Protein AF-A0A2M7TVD7-F1 (afdb_monomer)

Foldseek 3Di:
DAFDPVLVVP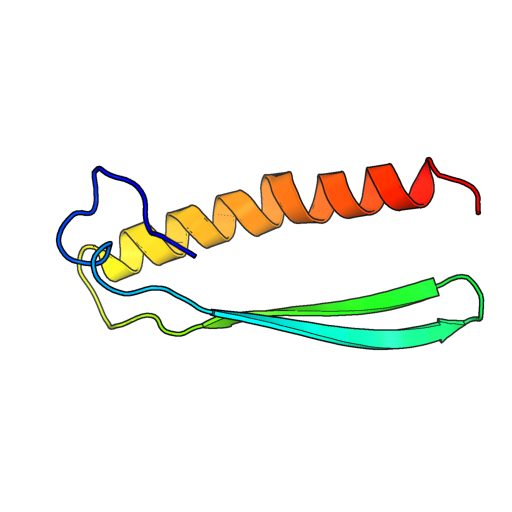RVDDWDKDWDWDDPDPLDTDIDIDTDDADDDDSSVVSVVVVVCCCPVPDVVVVVVVSVVPPD

Sequence (72 aa):
WNSPPHLPAVRQQRTYVTLYLDEISPSRTRLRFFNGGYGIGGEWDDSFAYFQSAWLEQVLPNLKETLEAQKI

Secondary structure (DSSP, 8-state):
-BPPTT-TTTTTSB-EEEEEEEEEETTEEEEEEEEE---SSTHHHHHHHHHHHIIIIIIHHHHHHHHHHS--

Mean predicted aligned error: 3.07 Å

Solvent-accessible surface area (backbone atoms only — not comparable to full-atom values): 4374 Å² total; per-residue (Å²): 79,72,46,58,86,91,35,64,85,52,35,82,48,60,33,47,77,48,78,44,80,43,84,74,49,101,92,41,70,45,76,48,82,44,79,44,72,72,74,81,60,72,58,36,49,56,44,48,52,51,49,52,48,47,41,68,74,44,51,52,51,51,50,50,54,52,55,66,67,53,80,123

pLDDT: mean 95.57, std 7.06, range [55.09, 98.38]

Radius of gyration: 14.99 Å; Cα contacts (8 Å, |Δi|>4): 66; chains: 1; bounding box: 30×19×38 Å

Structure (mmCIF, N/CA/C/O backbone):
data_AF-A0A2M7TVD7-F1
#
_entry.id   AF-A0A2M7TVD7-F1
#
loop_
_atom_site.group_PDB
_atom_site.id
_atom_site.type_symbol
_atom_site.label_atom_id
_atom_site.label_alt_id
_atom_site.label_comp_id
_atom_site.label_asym_id
_atom_site.label_entity_id
_atom_site.label_seq_id
_atom_site.pdbx_PDB_ins_code
_atom_site.Cartn_x
_atom_site.Cartn_y
_atom_site.Cartn_z
_atom_site.occupancy
_atom_site.B_iso_or_equiv
_atom_site.auth_seq_id
_atom_site.auth_comp_id
_atom_site.auth_asym_id
_atom_site.auth_atom_id
_atom_site.pdbx_PDB_model_num
ATOM 1 N N . TRP A 1 1 ? -2.930 4.645 -6.347 1.00 94.69 1 TRP A N 1
ATOM 2 C CA . TRP A 1 1 ? -1.850 5.441 -5.762 1.00 94.69 1 TRP A CA 1
ATOM 3 C C . TRP A 1 1 ? -0.788 5.667 -6.815 1.00 94.69 1 TRP A C 1
ATOM 5 O O . TRP A 1 1 ? -0.565 4.784 -7.634 1.00 94.69 1 TRP A O 1
ATOM 15 N N . ASN A 1 2 ? -0.226 6.876 -6.862 1.00 95.81 2 ASN A N 1
ATOM 16 C CA . ASN A 1 2 ? 0.789 7.244 -7.853 1.00 95.81 2 ASN A CA 1
ATOM 17 C C . ASN A 1 2 ? 2.176 6.884 -7.315 1.00 95.81 2 ASN A C 1
ATOM 19 O O . ASN A 1 2 ? 2.531 7.364 -6.237 1.00 95.81 2 ASN A O 1
ATOM 23 N N . SER A 1 3 ? 2.961 6.117 -8.069 1.00 97.25 3 SER A N 1
ATOM 24 C CA . SER A 1 3 ? 4.368 5.839 -7.745 1.00 97.25 3 SER A CA 1
ATOM 25 C C . SER A 1 3 ? 5.202 7.127 -7.697 1.00 97.25 3 SER A C 1
ATOM 27 O O . SER A 1 3 ? 4.830 8.097 -8.363 1.00 97.25 3 SER A O 1
ATOM 29 N N . PRO A 1 4 ? 6.305 7.189 -6.931 1.00 96.38 4 PRO A N 1
ATOM 30 C CA . PRO A 1 4 ? 7.151 8.380 -6.804 1.00 96.38 4 PRO A CA 1
ATOM 31 C C . PRO A 1 4 ? 7.601 9.008 -8.140 1.00 96.38 4 PRO A C 1
ATOM 33 O O . PRO A 1 4 ? 7.740 8.297 -9.131 1.00 96.38 4 PRO A O 1
ATOM 36 N N . PRO A 1 5 ? 7.876 10.331 -8.199 1.00 96.94 5 PRO A N 1
ATOM 37 C CA . PRO A 1 5 ? 8.291 11.009 -9.436 1.00 96.94 5 PRO A CA 1
ATOM 38 C C . PRO A 1 5 ? 9.560 10.454 -10.097 1.00 96.94 5 PRO A C 1
ATOM 40 O O . PRO A 1 5 ? 9.707 10.590 -11.305 1.00 96.94 5 PRO A O 1
ATOM 43 N N . HIS A 1 6 ? 10.458 9.839 -9.321 1.00 96.94 6 HIS A N 1
ATOM 44 C CA . HIS A 1 6 ? 11.693 9.233 -9.824 1.00 96.94 6 HIS A CA 1
ATOM 45 C C . HIS A 1 6 ? 11.486 7.852 -10.469 1.00 96.94 6 HIS A C 1
ATOM 47 O O . HIS A 1 6 ? 12.448 7.304 -10.992 1.00 96.94 6 HIS A O 1
ATOM 53 N N . LEU A 1 7 ? 10.257 7.316 -10.458 1.00 97.69 7 LEU A N 1
ATOM 54 C CA . LEU A 1 7 ? 9.856 6.085 -11.151 1.00 97.69 7 LEU A CA 1
ATOM 55 C C . LEU A 1 7 ? 8.892 6.421 -12.312 1.00 97.69 7 LEU A C 1
ATOM 57 O O . LEU A 1 7 ? 7.682 6.165 -12.227 1.00 97.69 7 LEU A O 1
ATOM 61 N N . PRO A 1 8 ? 9.369 7.115 -13.365 1.00 96.69 8 PRO A N 1
ATOM 62 C CA . PRO A 1 8 ? 8.513 7.679 -14.405 1.00 96.69 8 PRO A CA 1
ATOM 63 C C . PRO A 1 8 ? 7.822 6.632 -15.286 1.00 96.69 8 PRO A C 1
ATOM 65 O O . PRO A 1 8 ? 6.753 6.931 -15.828 1.00 96.69 8 PRO A O 1
ATOM 68 N N . ALA A 1 9 ? 8.393 5.435 -15.447 1.00 95.94 9 ALA A N 1
ATOM 69 C CA . ALA A 1 9 ? 7.828 4.400 -16.307 1.00 95.94 9 ALA A CA 1
ATOM 70 C C . ALA A 1 9 ? 6.550 3.809 -15.697 1.00 95.94 9 ALA A C 1
ATOM 72 O O . ALA A 1 9 ? 5.558 3.615 -16.402 1.00 95.94 9 ALA A O 1
ATOM 73 N N . VAL A 1 10 ? 6.535 3.584 -14.381 1.00 97.25 10 VAL A N 1
ATOM 74 C CA . VAL A 1 10 ? 5.378 2.981 -13.687 1.00 97.25 10 VAL A CA 1
AT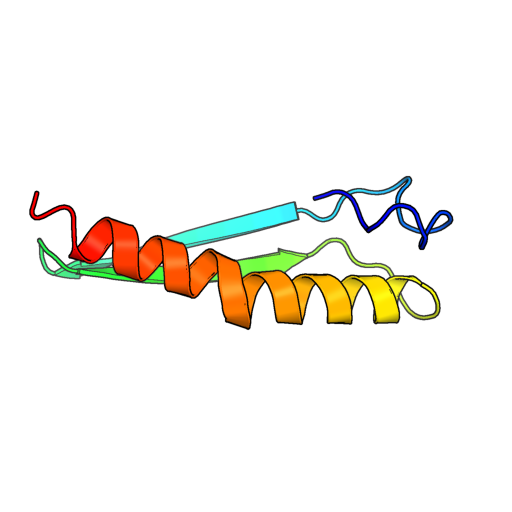OM 75 C C . VAL A 1 10 ? 4.385 4.008 -13.158 1.00 97.25 10 VAL A C 1
ATOM 77 O O . VAL A 1 10 ? 3.202 3.703 -13.029 1.00 97.25 10 VAL A O 1
ATOM 80 N N . ARG A 1 11 ? 4.807 5.262 -12.939 1.00 95.69 11 ARG A N 1
ATOM 81 C CA . ARG A 1 11 ? 3.940 6.346 -12.436 1.00 95.69 11 ARG A CA 1
ATOM 82 C C . ARG A 1 11 ? 2.750 6.677 -13.347 1.00 95.69 11 ARG A C 1
ATOM 84 O O . ARG A 1 11 ? 1.772 7.262 -12.877 1.00 95.69 11 ARG A O 1
ATOM 91 N N . GLN A 1 12 ? 2.813 6.324 -14.632 1.00 94.38 12 GLN A N 1
ATOM 92 C CA . GLN A 1 12 ? 1.694 6.500 -15.568 1.00 94.38 12 GLN A CA 1
ATOM 93 C C . GLN A 1 12 ? 0.502 5.589 -15.239 1.00 94.38 12 GLN A C 1
ATOM 95 O O . GLN A 1 12 ? -0.627 5.881 -15.636 1.00 94.38 12 GLN A O 1
ATOM 100 N N . GLN A 1 13 ? 0.735 4.512 -14.487 1.00 95.38 13 GLN A N 1
ATOM 101 C CA . GLN A 1 13 ? -0.291 3.604 -13.999 1.00 95.38 13 GLN A CA 1
ATOM 102 C C . GLN A 1 13 ? -0.469 3.777 -12.491 1.00 95.38 13 GLN A C 1
ATOM 104 O O . GLN A 1 13 ? 0.461 4.093 -11.752 1.00 95.38 13 GLN A O 1
ATOM 109 N N . ARG A 1 14 ? -1.703 3.598 -12.018 1.00 96.25 14 ARG A N 1
ATOM 110 C CA . ARG A 1 14 ? -2.032 3.737 -10.598 1.00 96.25 14 ARG A CA 1
ATOM 111 C C . ARG A 1 14 ? -2.285 2.371 -10.004 1.00 96.25 14 ARG A C 1
ATOM 113 O O . ARG A 1 14 ? -3.108 1.622 -10.517 1.00 96.25 14 ARG A O 1
ATOM 120 N N . THR A 1 15 ? -1.674 2.115 -8.856 1.00 97.69 15 THR A N 1
ATOM 121 C CA . THR A 1 15 ? -2.076 0.991 -8.008 1.00 97.69 15 THR A CA 1
ATOM 122 C C . THR A 1 15 ? -3.451 1.274 -7.392 1.00 97.69 15 THR A C 1
ATOM 124 O O . THR A 1 15 ? -3.888 2.428 -7.317 1.00 97.69 15 THR A O 1
ATOM 127 N N . TYR A 1 16 ? -4.147 0.259 -6.903 1.00 98.00 16 TYR A N 1
ATOM 128 C CA . TYR A 1 16 ? -5.389 0.419 -6.147 1.00 98.00 16 TYR A CA 1
ATOM 129 C C . TYR A 1 16 ? -5.212 -0.080 -4.719 1.00 98.00 16 TYR A C 1
ATOM 131 O O . TYR A 1 16 ? -4.351 -0.917 -4.448 1.00 98.00 16 TYR A O 1
ATOM 139 N N . VAL A 1 17 ? -6.028 0.446 -3.807 1.00 98.25 17 VAL A N 1
ATOM 140 C CA . VAL A 1 17 ? -6.106 -0.028 -2.425 1.00 98.25 17 VAL A CA 1
ATOM 141 C C . VAL A 1 17 ? -7.507 -0.550 -2.170 1.00 98.25 17 VAL A C 1
ATOM 143 O O . VAL A 1 17 ? -8.490 0.127 -2.465 1.00 98.25 17 VAL A O 1
ATOM 146 N N . THR A 1 18 ? -7.579 -1.747 -1.606 1.00 98.38 18 THR A N 1
ATOM 147 C CA . THR A 1 18 ? -8.807 -2.361 -1.120 1.00 98.38 18 THR A CA 1
ATOM 148 C C . THR A 1 18 ? -8.677 -2.554 0.382 1.00 98.38 18 THR A C 1
ATOM 150 O O . THR A 1 18 ? -7.701 -3.137 0.860 1.00 98.38 18 THR A O 1
ATOM 153 N N . LEU A 1 19 ? -9.665 -2.053 1.117 1.00 97.81 19 LEU A N 1
ATOM 154 C CA . LEU A 1 19 ? -9.774 -2.216 2.559 1.00 97.81 19 LEU A CA 1
ATOM 155 C C . LEU A 1 19 ? -10.959 -3.129 2.845 1.00 97.81 19 LEU A C 1
ATOM 157 O O . LEU A 1 19 ? -12.056 -2.888 2.345 1.00 97.81 19 LEU A O 1
ATOM 161 N N . TYR A 1 20 ? -10.740 -4.145 3.668 1.00 98.19 20 TYR A N 1
ATOM 162 C CA . TYR A 1 20 ? -11.820 -4.929 4.249 1.00 98.19 20 TYR A CA 1
ATOM 163 C C . TYR A 1 20 ? -11.886 -4.626 5.737 1.00 98.19 20 TYR A C 1
ATOM 165 O O . TYR A 1 20 ? -10.861 -4.660 6.422 1.00 98.19 20 TYR A O 1
ATOM 173 N N . LEU A 1 21 ? -13.088 -4.316 6.207 1.00 97.88 21 LEU A N 1
ATOM 174 C CA . LEU A 1 21 ? -13.377 -3.984 7.592 1.00 97.88 21 LEU A CA 1
ATOM 175 C C . LEU A 1 21 ? -14.289 -5.072 8.138 1.00 97.88 21 LEU A C 1
ATOM 177 O O . LEU A 1 21 ? -15.454 -5.147 7.758 1.00 97.88 21 LEU A O 1
ATOM 181 N N . ASP A 1 22 ? -13.740 -5.919 8.999 1.00 98.12 22 ASP A N 1
ATOM 182 C CA . ASP A 1 22 ? -14.502 -6.970 9.662 1.00 98.12 22 ASP A CA 1
ATOM 183 C C . ASP A 1 22 ? -14.694 -6.579 11.136 1.00 98.12 22 ASP A C 1
ATOM 185 O O . ASP A 1 22 ? -13.738 -6.186 11.813 1.00 98.12 22 ASP A O 1
ATOM 189 N N . GLU A 1 23 ? -15.918 -6.676 11.650 1.00 97.81 23 GLU A N 1
ATOM 190 C CA . GLU A 1 23 ? -16.189 -6.431 13.068 1.00 97.81 23 GLU A CA 1
ATOM 191 C C . GLU A 1 23 ? -15.518 -7.513 13.932 1.00 97.81 23 GLU A C 1
ATOM 193 O O . GLU A 1 23 ? -15.646 -8.708 13.668 1.00 97.81 23 GLU A O 1
ATOM 198 N N . ILE A 1 24 ? -14.792 -7.095 14.975 1.00 97.94 24 ILE A N 1
ATOM 199 C CA . ILE A 1 24 ? -14.317 -7.993 16.042 1.00 97.94 24 ILE A CA 1
ATOM 200 C C . ILE A 1 24 ? -15.194 -7.823 17.291 1.00 97.94 24 ILE A C 1
ATOM 202 O O . ILE A 1 24 ? -15.497 -8.795 17.978 1.00 97.94 24 ILE A O 1
ATOM 206 N N . SER A 1 25 ? -15.559 -6.579 17.609 1.00 96.88 25 SER A N 1
ATOM 207 C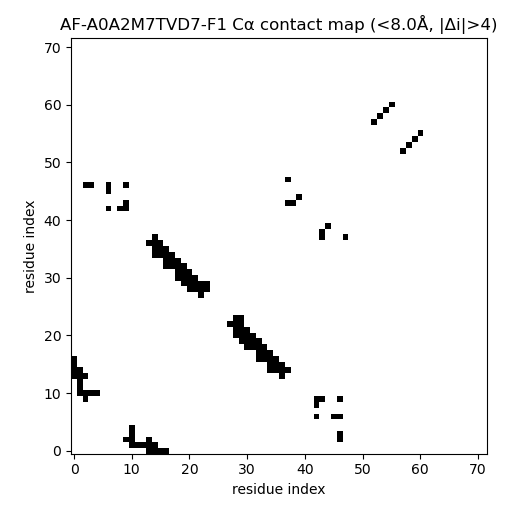 CA . SER A 1 25 ? -16.444 -6.187 18.715 1.00 96.88 25 SER A CA 1
ATOM 208 C C . SER A 1 25 ? -16.944 -4.754 18.474 1.00 96.88 25 SER A C 1
ATOM 210 O O . SER A 1 25 ? -16.323 -4.065 17.660 1.00 96.88 25 SER A O 1
ATOM 212 N N . PRO A 1 26 ? -17.909 -4.225 19.251 1.00 94.12 26 PRO A N 1
ATOM 213 C CA . PRO A 1 26 ? -18.429 -2.868 19.044 1.00 94.12 26 PRO A CA 1
ATOM 214 C C . PRO A 1 26 ? -17.372 -1.749 19.012 1.00 94.12 26 PRO A C 1
ATOM 216 O O . PRO A 1 26 ? -17.584 -0.730 18.367 1.00 94.12 26 PRO A O 1
ATOM 219 N N . SER A 1 27 ? -16.224 -1.931 19.679 1.00 92.50 27 SER A N 1
ATOM 220 C CA . SER A 1 27 ? -15.110 -0.968 19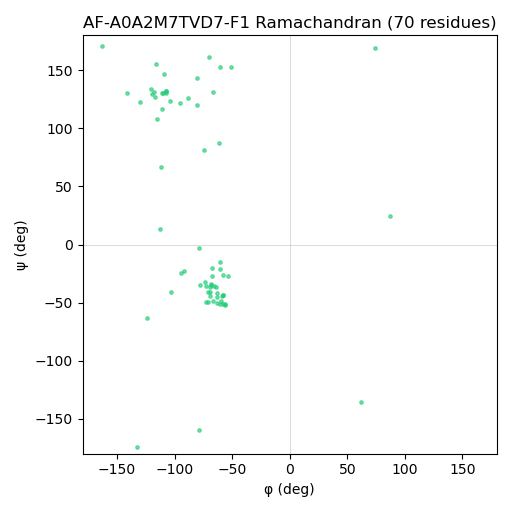.700 1.00 92.50 27 SER A CA 1
ATOM 221 C C . SER A 1 27 ? -13.834 -1.453 18.998 1.00 92.50 27 SER A C 1
ATOM 223 O O . SER A 1 27 ? -12.767 -0.868 19.184 1.00 92.50 27 SER A O 1
ATOM 225 N N . ARG A 1 28 ? -13.889 -2.541 18.213 1.00 95.12 28 ARG A N 1
ATOM 226 C CA . ARG A 1 28 ? -12.714 -3.066 17.493 1.00 95.12 28 ARG A CA 1
ATOM 227 C C . ARG A 1 28 ? -13.071 -3.580 16.106 1.00 95.12 28 ARG A C 1
ATOM 229 O O . ARG A 1 28 ? -13.908 -4.470 15.961 1.00 95.12 28 ARG A O 1
ATOM 236 N N . THR A 1 29 ? -12.302 -3.130 15.124 1.00 96.69 29 THR A N 1
ATOM 237 C CA . THR A 1 29 ? -12.423 -3.537 13.723 1.00 96.69 29 THR A CA 1
ATOM 238 C C . THR A 1 29 ? -11.118 -4.163 13.252 1.00 96.69 29 THR A C 1
ATOM 240 O O . THR A 1 29 ? -10.036 -3.621 13.479 1.00 96.69 29 THR A O 1
ATOM 243 N N . ARG A 1 30 ? -11.205 -5.306 12.572 1.00 97.38 30 ARG A N 1
ATOM 244 C CA . ARG A 1 30 ? -10.089 -5.866 11.812 1.00 97.38 30 ARG A CA 1
ATOM 245 C C . ARG A 1 30 ? -10.010 -5.153 10.472 1.00 97.38 30 ARG A C 1
ATOM 247 O O . ARG A 1 30 ? -10.938 -5.245 9.675 1.00 97.38 30 ARG A O 1
ATOM 254 N N . LEU A 1 31 ? -8.880 -4.513 10.202 1.00 97.44 31 LEU A N 1
ATOM 255 C CA . LEU A 1 31 ? -8.556 -4.009 8.875 1.00 97.44 31 LEU A CA 1
ATOM 256 C C . LEU A 1 31 ? -7.696 -5.037 8.135 1.00 97.44 31 LEU A C 1
ATOM 258 O O . LEU A 1 31 ? -6.605 -5.374 8.593 1.00 97.44 31 LEU A O 1
ATOM 262 N N . ARG A 1 32 ? -8.153 -5.502 6.970 1.00 97.50 32 ARG A N 1
ATOM 263 C CA . ARG A 1 32 ? -7.289 -6.177 5.991 1.00 97.50 32 ARG A CA 1
ATOM 264 C C . ARG A 1 32 ? -7.003 -5.209 4.855 1.00 97.50 32 ARG A C 1
ATOM 266 O O . ARG A 1 32 ? -7.925 -4.693 4.225 1.00 97.50 32 ARG A O 1
ATOM 273 N N . PHE A 1 33 ? -5.722 -4.973 4.614 1.00 98.19 33 PHE A N 1
ATOM 274 C CA . PHE A 1 33 ? -5.232 -4.018 3.634 1.00 98.19 33 PHE A CA 1
ATOM 275 C C . PHE A 1 33 ? -4.646 -4.757 2.432 1.00 98.19 33 PHE A C 1
ATOM 277 O O . PHE A 1 33 ? -3.812 -5.646 2.595 1.00 98.19 33 PHE A O 1
ATOM 284 N N . PHE A 1 34 ? -5.062 -4.374 1.228 1.00 98.12 34 PHE A N 1
ATOM 285 C CA . PHE A 1 34 ? -4.488 -4.873 -0.014 1.00 98.12 34 PHE A CA 1
ATOM 286 C C . PHE A 1 34 ? -4.149 -3.704 -0.932 1.00 98.12 34 PHE A C 1
ATOM 288 O O . PHE A 1 34 ? -5.033 -2.930 -1.293 1.00 98.12 34 PHE A O 1
ATOM 295 N N . ASN A 1 35 ? -2.885 -3.593 -1.339 1.00 98.12 35 ASN A N 1
ATOM 296 C CA . ASN A 1 35 ? -2.459 -2.683 -2.396 1.00 98.12 35 ASN A CA 1
ATOM 297 C C . ASN A 1 35 ? -2.043 -3.520 -3.608 1.00 98.12 35 ASN A C 1
ATOM 299 O O . ASN A 1 35 ? -1.114 -4.315 -3.511 1.00 98.12 35 ASN A O 1
ATOM 303 N N . GLY A 1 36 ? -2.757 -3.374 -4.726 1.00 97.62 36 GLY A N 1
ATOM 304 C CA . GLY A 1 36 ? -2.533 -4.158 -5.943 1.00 97.62 36 GLY A CA 1
ATOM 305 C C . GLY A 1 36 ? -2.485 -3.308 -7.207 1.00 97.62 36 GLY A C 1
ATOM 306 O O . GLY A 1 36 ? -2.539 -2.080 -7.150 1.00 97.62 36 GLY A O 1
ATOM 307 N N . GLY A 1 37 ? -2.403 -3.972 -8.362 1.00 96.88 37 GLY A N 1
ATOM 308 C CA . GLY A 1 37 ? -2.250 -3.311 -9.664 1.00 96.88 37 GLY A CA 1
ATOM 309 C C . GLY A 1 37 ? -0.795 -3.027 -10.041 1.00 96.88 37 GLY A C 1
ATOM 310 O O . GLY A 1 37 ? -0.538 -2.101 -10.801 1.00 96.88 37 GLY A O 1
ATOM 311 N N . TYR A 1 38 ? 0.142 -3.797 -9.484 1.00 97.88 38 TYR A N 1
ATOM 312 C CA . TYR A 1 38 ? 1.547 -3.771 -9.877 1.00 97.88 38 TYR A CA 1
ATOM 313 C C . TYR A 1 38 ? 1.758 -4.601 -11.143 1.00 97.88 38 TYR A C 1
ATOM 315 O O . TYR A 1 38 ? 1.139 -5.654 -11.314 1.00 97.88 38 TYR A O 1
ATOM 323 N N . GLY A 1 39 ? 2.648 -4.129 -12.009 1.00 96.19 39 GLY A N 1
ATOM 324 C CA . GLY A 1 39 ? 3.272 -4.966 -13.027 1.00 96.19 39 GLY A CA 1
ATOM 325 C C . GLY A 1 39 ? 4.403 -5.814 -12.440 1.00 96.19 39 GLY A C 1
ATOM 326 O O . GLY A 1 39 ? 4.464 -6.045 -11.235 1.00 96.19 39 GLY A O 1
ATOM 327 N N . ILE A 1 40 ? 5.294 -6.289 -13.307 1.00 96.38 40 ILE A N 1
ATOM 328 C CA . ILE A 1 40 ? 6.375 -7.213 -12.950 1.00 96.38 40 ILE A CA 1
ATOM 329 C C . ILE A 1 40 ? 7.719 -6.557 -13.273 1.00 96.38 40 ILE A C 1
ATOM 331 O O . ILE A 1 40 ? 7.917 -6.131 -14.412 1.00 96.38 40 ILE A O 1
ATOM 335 N N . GLY A 1 41 ? 8.643 -6.547 -12.308 1.00 96.75 41 GLY A N 1
ATOM 336 C CA . GLY A 1 41 ? 10.045 -6.193 -12.518 1.00 96.75 41 GLY A CA 1
ATOM 337 C C . GLY A 1 41 ? 10.332 -4.702 -12.725 1.00 96.75 41 GLY A C 1
ATOM 338 O O . GLY A 1 41 ? 9.442 -3.878 -12.950 1.00 96.75 41 GLY A O 1
ATOM 339 N N . GLY A 1 42 ? 11.620 -4.356 -12.697 1.00 96.62 42 GLY A N 1
ATOM 340 C CA . GLY A 1 42 ? 12.098 -2.994 -12.952 1.00 96.62 42 GLY A CA 1
ATOM 341 C C . GLY A 1 42 ? 11.547 -2.004 -11.928 1.00 96.62 42 GLY A C 1
ATOM 342 O O . GLY A 1 42 ? 11.467 -2.310 -10.743 1.00 96.62 42 GLY A O 1
ATOM 343 N N . GLU A 1 43 ? 11.094 -0.837 -12.387 1.00 98.31 43 GLU A N 1
ATOM 344 C CA . GLU A 1 43 ? 10.522 0.182 -11.497 1.00 98.31 43 GLU A CA 1
ATOM 345 C C . GLU A 1 43 ? 9.266 -0.296 -10.734 1.00 98.31 43 GLU A C 1
ATOM 347 O O . GLU A 1 43 ? 8.863 0.344 -9.760 1.00 98.31 43 GLU A O 1
ATOM 352 N N . TRP A 1 44 ? 8.624 -1.406 -11.135 1.00 98.12 44 TRP A N 1
ATOM 353 C CA . TRP A 1 44 ? 7.523 -1.975 -10.353 1.00 98.12 44 TRP A CA 1
ATOM 354 C C . TRP A 1 44 ? 7.996 -2.560 -9.025 1.00 98.12 44 TRP A C 1
ATOM 356 O O . TRP A 1 44 ? 7.263 -2.433 -8.043 1.00 98.12 44 TRP A O 1
ATOM 366 N N . ASP A 1 45 ? 9.205 -3.122 -8.970 1.00 98.25 45 ASP A N 1
ATOM 367 C CA . ASP A 1 45 ? 9.784 -3.660 -7.736 1.00 98.25 45 ASP A CA 1
ATOM 368 C C . ASP A 1 45 ? 10.112 -2.514 -6.768 1.00 98.25 45 ASP A C 1
ATOM 370 O O . ASP A 1 45 ? 9.718 -2.547 -5.600 1.00 98.25 45 ASP A O 1
ATOM 374 N N . ASP A 1 46 ? 10.714 -1.437 -7.282 1.00 98.19 46 ASP A N 1
ATOM 375 C CA . ASP A 1 46 ? 10.997 -0.220 -6.511 1.00 98.19 46 ASP A CA 1
ATOM 376 C C . ASP A 1 46 ? 9.704 0.453 -6.034 1.00 98.19 46 ASP A C 1
ATOM 378 O O . ASP A 1 46 ? 9.585 0.879 -4.881 1.00 98.19 46 ASP A O 1
ATOM 382 N N . SER A 1 47 ? 8.685 0.515 -6.898 1.00 98.25 47 SER A N 1
ATOM 383 C CA . SER A 1 47 ? 7.381 1.055 -6.525 1.00 98.25 47 SER A CA 1
ATOM 384 C C . SER A 1 47 ? 6.687 0.188 -5.477 1.00 98.25 47 SER A C 1
ATOM 386 O O . SER A 1 47 ? 5.974 0.734 -4.630 1.00 98.25 47 SER A O 1
ATOM 388 N N . PHE A 1 48 ? 6.836 -1.136 -5.538 1.00 98.12 48 PHE A N 1
ATOM 389 C CA . PHE A 1 48 ? 6.293 -2.050 -4.540 1.00 98.12 48 PHE A CA 1
ATOM 390 C C . PHE A 1 48 ? 6.989 -1.849 -3.194 1.00 98.12 48 PHE A C 1
ATOM 392 O O . PHE A 1 48 ? 6.302 -1.642 -2.194 1.00 98.12 48 PHE A O 1
ATOM 399 N N . ALA A 1 49 ? 8.323 -1.805 -3.177 1.00 98.12 49 ALA A N 1
ATOM 400 C CA . ALA A 1 49 ? 9.113 -1.547 -1.975 1.00 98.12 49 ALA A CA 1
ATOM 401 C C . ALA A 1 49 ? 8.767 -0.190 -1.340 1.00 98.12 49 ALA A C 1
ATOM 403 O O . ALA A 1 49 ? 8.529 -0.109 -0.133 1.00 98.12 49 ALA A O 1
ATOM 404 N N . TYR A 1 50 ? 8.644 0.863 -2.157 1.00 97.62 50 TYR A N 1
ATOM 405 C CA . TYR A 1 50 ? 8.230 2.188 -1.695 1.00 97.62 50 TYR A CA 1
ATOM 406 C C . TYR A 1 50 ? 6.877 2.147 -0.974 1.00 97.62 50 TYR A C 1
ATOM 408 O O . TYR A 1 50 ? 6.752 2.639 0.147 1.00 97.62 50 TYR A O 1
ATOM 416 N N . PHE A 1 51 ? 5.855 1.557 -1.603 1.00 98.12 51 PHE A N 1
ATOM 417 C CA . PHE A 1 51 ? 4.525 1.493 -1.002 1.00 98.12 51 PHE A CA 1
ATOM 418 C C . PHE A 1 51 ? 4.483 0.560 0.205 1.00 98.12 51 PHE A C 1
ATOM 420 O O . PHE A 1 51 ? 3.803 0.881 1.173 1.00 98.12 51 PHE A O 1
ATOM 427 N N . GLN A 1 52 ? 5.218 -0.552 0.188 1.00 97.94 52 GLN A N 1
ATOM 428 C CA . GLN A 1 52 ? 5.329 -1.437 1.343 1.00 97.94 52 GLN A CA 1
ATOM 429 C C .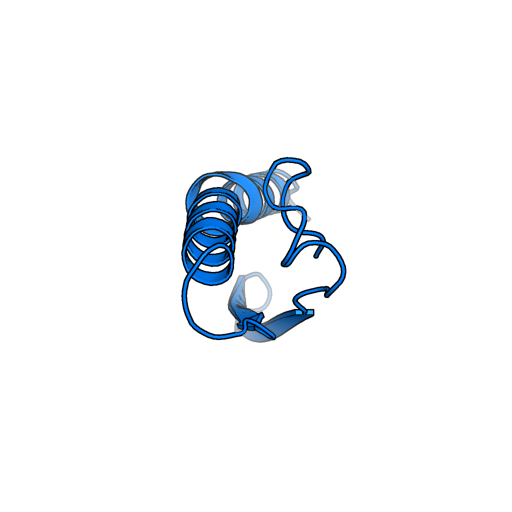 GLN A 1 52 ? 5.835 -0.669 2.571 1.00 97.94 52 GLN A C 1
ATOM 431 O O . GLN A 1 52 ? 5.170 -0.695 3.605 1.00 97.94 52 GLN A O 1
ATOM 436 N N . SER A 1 53 ? 6.941 0.069 2.437 1.00 98.12 53 SER A N 1
ATOM 437 C CA . SER A 1 53 ? 7.487 0.891 3.523 1.00 98.12 53 SER A CA 1
ATOM 438 C C . SER A 1 53 ? 6.512 2.002 3.932 1.00 98.12 53 SER A C 1
ATOM 440 O O . SER A 1 53 ? 6.129 2.099 5.097 1.00 98.12 53 SER A O 1
ATOM 442 N N . ALA A 1 54 ? 5.994 2.779 2.974 1.00 97.94 54 ALA A N 1
ATOM 443 C CA . ALA A 1 54 ? 5.075 3.879 3.268 1.00 97.94 54 ALA A CA 1
ATOM 444 C C . ALA A 1 54 ? 3.806 3.420 4.014 1.00 97.94 54 ALA A C 1
ATOM 446 O O . ALA A 1 54 ? 3.377 4.064 4.974 1.00 97.94 54 ALA A O 1
ATOM 447 N N . TRP A 1 55 ? 3.201 2.304 3.601 1.00 98.06 55 TRP A N 1
ATOM 448 C CA . TRP A 1 55 ? 1.992 1.781 4.234 1.00 98.06 55 TRP A CA 1
ATOM 449 C C . TRP A 1 55 ? 2.257 1.176 5.606 1.00 98.06 55 TRP A C 1
ATOM 451 O O . TRP A 1 55 ? 1.528 1.492 6.549 1.00 98.06 55 TRP A O 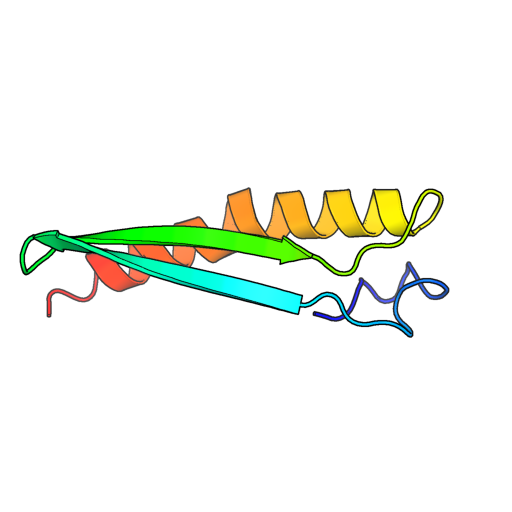1
ATOM 461 N N . LEU A 1 56 ? 3.261 0.300 5.710 1.00 97.56 56 LEU A N 1
ATOM 462 C CA . LEU A 1 56 ? 3.503 -0.486 6.919 1.00 97.56 56 LEU A CA 1
ATOM 463 C C . LEU A 1 56 ? 4.190 0.317 8.018 1.00 97.56 56 LEU A C 1
ATOM 465 O O . LEU A 1 56 ? 3.891 0.101 9.188 1.00 97.56 56 LEU A O 1
ATOM 469 N N . GLU A 1 57 ? 5.086 1.232 7.658 1.00 98.19 57 GLU A N 1
ATOM 470 C CA . GLU A 1 57 ? 5.904 1.950 8.637 1.00 98.19 57 GLU A CA 1
ATOM 471 C C . GLU A 1 57 ? 5.302 3.294 9.040 1.00 98.19 57 GLU A C 1
ATOM 473 O O . GLU A 1 57 ? 5.591 3.777 10.128 1.00 98.19 57 GLU A O 1
ATOM 478 N N . GLN A 1 58 ? 4.470 3.903 8.187 1.00 97.94 58 GLN A N 1
ATOM 479 C CA . GLN A 1 58 ? 3.974 5.263 8.419 1.00 97.94 58 GLN A CA 1
ATOM 480 C C . GLN A 1 58 ? 2.449 5.338 8.421 1.00 97.94 58 GLN A C 1
ATOM 482 O O . GLN A 1 58 ? 1.839 5.682 9.429 1.00 97.94 58 GLN A O 1
ATOM 487 N N . VAL A 1 59 ? 1.794 5.021 7.302 1.00 97.56 59 VAL A N 1
ATOM 488 C CA . VAL A 1 59 ? 0.378 5.383 7.134 1.00 97.56 59 VAL A CA 1
ATOM 489 C C . VAL A 1 59 ? -0.554 4.557 8.024 1.00 97.56 59 VAL A C 1
ATOM 491 O O . VAL A 1 59 ? -1.401 5.132 8.706 1.00 97.56 59 VAL A O 1
ATOM 494 N N . LEU A 1 60 ? -0.427 3.225 8.035 1.00 97.62 60 LEU A N 1
ATOM 495 C CA . LEU A 1 60 ? -1.302 2.371 8.848 1.00 97.62 60 LEU A CA 1
ATOM 496 C C . LEU A 1 60 ? -1.048 2.515 10.360 1.00 97.62 60 LEU A C 1
ATOM 498 O O . LEU A 1 60 ? -2.037 2.581 11.096 1.00 97.62 60 LEU A O 1
ATOM 502 N N . PRO A 1 61 ? 0.209 2.620 10.843 1.00 97.44 61 PRO A N 1
ATOM 503 C CA . PRO A 1 61 ? 0.477 2.958 12.240 1.00 97.44 61 PRO A CA 1
ATOM 504 C C . PRO A 1 61 ? -0.145 4.294 12.655 1.00 97.44 61 PRO A C 1
ATOM 506 O O . PRO A 1 61 ? -0.926 4.324 13.603 1.00 97.44 61 PRO A O 1
ATOM 509 N N . ASN A 1 62 ? 0.088 5.368 11.892 1.00 97.62 62 ASN A N 1
AT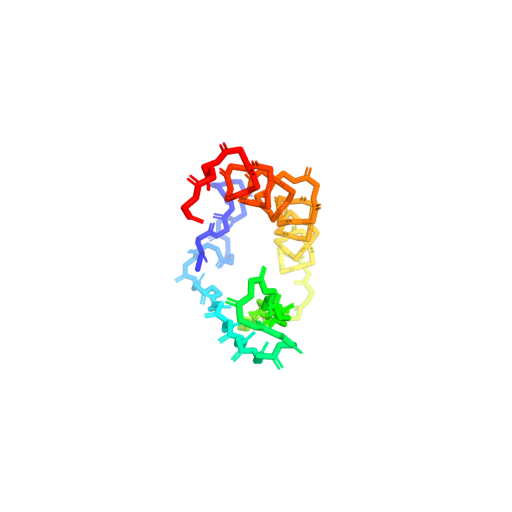OM 510 C CA . ASN A 1 62 ? -0.440 6.696 12.221 1.00 97.62 62 ASN A CA 1
ATOM 511 C C . ASN A 1 62 ? -1.973 6.736 12.191 1.00 97.62 62 ASN A C 1
ATOM 513 O O . ASN A 1 62 ? -2.597 7.398 13.022 1.00 97.62 62 ASN A O 1
ATOM 517 N N . LEU A 1 63 ? -2.600 6.012 11.255 1.00 96.31 63 LEU A N 1
ATOM 518 C CA . LEU A 1 63 ? -4.054 5.853 11.220 1.00 96.31 63 LEU A CA 1
ATOM 519 C C . LEU A 1 63 ? -4.561 5.202 12.510 1.00 96.31 63 LEU A C 1
ATOM 521 O O . LEU A 1 63 ? -5.505 5.706 13.115 1.00 96.31 63 LEU A O 1
ATOM 525 N N . LYS A 1 64 ? -3.931 4.101 12.934 1.00 95.38 64 LYS A N 1
ATOM 526 C CA . LYS A 1 64 ? -4.299 3.402 14.166 1.00 95.38 64 LYS A CA 1
ATOM 527 C C . LYS A 1 64 ? -4.147 4.317 15.380 1.00 95.38 64 LYS A C 1
ATOM 529 O O . LYS A 1 64 ? -5.103 4.461 16.132 1.00 95.38 64 LYS A O 1
ATOM 534 N N . GLU A 1 65 ? -2.994 4.964 15.537 1.00 96.12 65 GLU A N 1
ATOM 535 C CA . GLU A 1 65 ? -2.735 5.879 16.655 1.00 96.12 65 GLU A CA 1
ATOM 536 C C . GLU A 1 65 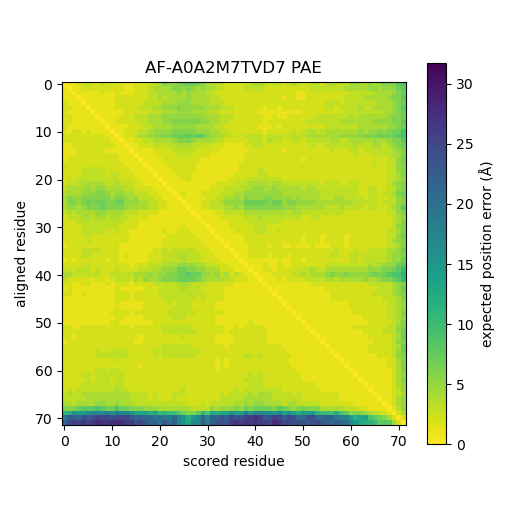? -3.751 7.023 16.702 1.00 96.12 65 GLU A C 1
ATOM 538 O O . GLU A 1 65 ? -4.289 7.337 17.762 1.00 96.12 65 GLU A O 1
ATOM 543 N N . THR A 1 66 ? -4.074 7.607 15.545 1.00 95.62 66 THR A N 1
ATOM 544 C CA . THR A 1 66 ? -5.060 8.692 15.451 1.00 95.62 66 THR A CA 1
ATOM 545 C C . THR A 1 66 ? -6.448 8.224 15.880 1.00 95.62 66 THR A C 1
ATOM 547 O O . THR A 1 66 ? -7.118 8.917 16.645 1.00 95.62 66 THR A O 1
ATOM 550 N N . LEU A 1 67 ? -6.882 7.049 15.416 1.00 93.94 67 LEU A N 1
ATOM 551 C CA . LEU A 1 67 ? -8.186 6.486 15.768 1.00 93.94 67 LEU A CA 1
ATOM 552 C C . LEU A 1 67 ? -8.257 6.060 17.240 1.00 93.94 67 LEU A C 1
ATOM 554 O O . LEU A 1 67 ? -9.302 6.204 17.858 1.00 93.94 67 LEU A O 1
ATOM 558 N N . GLU A 1 68 ? -7.162 5.570 17.822 1.00 92.12 68 GLU A N 1
ATOM 559 C CA . GLU A 1 68 ? -7.103 5.208 19.244 1.00 92.12 68 GLU A CA 1
ATOM 560 C C . GLU A 1 68 ? -7.047 6.445 20.161 1.00 92.12 68 GLU A C 1
ATOM 562 O O . GLU A 1 68 ? -7.590 6.423 21.268 1.00 92.12 68 GLU A O 1
ATOM 567 N N . ALA A 1 69 ? -6.423 7.539 19.709 1.00 92.25 69 ALA A N 1
ATOM 568 C CA . ALA A 1 69 ? -6.389 8.811 20.431 1.00 92.25 69 ALA A CA 1
ATOM 569 C C . ALA A 1 69 ? -7.743 9.539 20.403 1.00 92.25 69 ALA A C 1
ATOM 571 O O . ALA A 1 69 ? -8.136 10.170 21.390 1.00 92.25 69 ALA A O 1
ATOM 572 N N . GLN A 1 70 ? -8.475 9.435 19.292 1.00 79.94 70 GLN A N 1
ATOM 573 C CA . GLN A 1 70 ? -9.859 9.882 19.183 1.00 79.94 70 GLN A CA 1
ATOM 574 C C . GLN A 1 70 ? -10.761 8.888 19.925 1.00 79.94 70 GLN A C 1
ATOM 576 O O . GLN A 1 70 ? -11.352 8.004 19.319 1.00 79.94 70 GLN A O 1
ATOM 581 N N . LYS A 1 71 ? -10.857 9.008 21.255 1.00 57.75 71 LYS A N 1
ATOM 582 C CA . LYS A 1 71 ? -11.861 8.280 22.049 1.00 57.75 71 LYS A CA 1
ATOM 583 C C . LYS A 1 71 ? -13.270 8.707 21.607 1.00 57.75 71 LYS A C 1
ATOM 585 O O . LYS A 1 71 ? -13.812 9.661 22.162 1.00 57.75 71 LYS A O 1
ATOM 590 N N . ILE A 1 72 ? -13.809 8.042 20.588 1.00 55.09 72 ILE A N 1
ATOM 591 C CA . ILE A 1 72 ? -15.222 8.090 20.190 1.00 55.09 72 ILE A CA 1
ATOM 592 C C . ILE A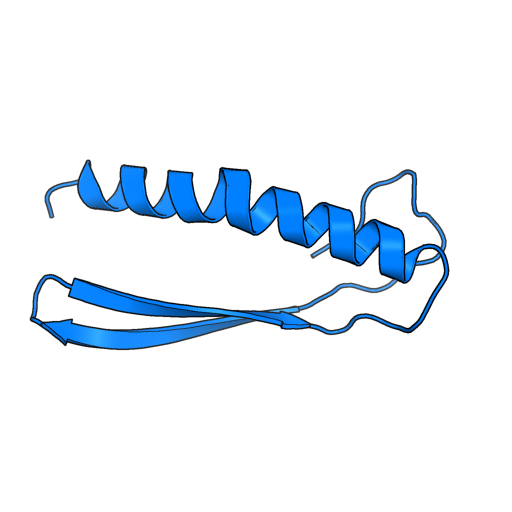 1 72 ? -15.991 7.083 21.045 1.00 55.09 72 ILE A C 1
ATOM 594 O O . ILE A 1 72 ? -15.480 5.953 21.220 1.00 55.09 72 ILE A O 1
#